Protein AF-A0A966YT47-F1 (afdb_monomer_lite)

Foldseek 3Di:
DDDLLRLLQVQCVVLVFHWDWDDWQAFQWKIKTKIATDPPDDPVSVVVCQCVSCVSSVAVDWDKAPPDPPDNIIIIIGTDPHHDDWDLVVLCPDPVVVPDPQLQWFWQTADSNRHTDIDRCVVVVDDDQDDDPPPCSVVRVVRSVVRNVVRDDCVRDDDDDDDD

pLDDT: mean 92.92, std 4.63, range [52.97, 97.31]

Secondary structure (DSSP, 8-state):
---HHHHHHHHHHHTT--EEE---EE-SSEEEEEEEEPTT--HHHHHHTHHHHHHHTT-S--EEE-SPTTSS-EEEEEE-SSPPP--HHHHHTSHHHHH--STTEEEEEE-TT--EEEEEGGGSSS------TTSSHHHHHHHHHHHHHTT--TTT--------

Structure (mmCIF, N/CA/C/O backbone):
data_AF-A0A966YT47-F1
#
_entry.id   AF-A0A966YT47-F1
#
loop_
_atom_site.group_PDB
_atom_site.id
_atom_site.type_symbol
_atom_site.label_atom_id
_atom_site.label_alt_id
_atom_site.label_comp_id
_atom_site.label_asym_id
_atom_site.label_entity_id
_atom_site.label_seq_id
_atom_site.pdbx_PDB_ins_code
_atom_site.Cartn_x
_atom_site.Cartn_y
_atom_site.Cartn_z
_atom_site.occupancy
_atom_site.B_iso_or_equiv
_atom_site.auth_seq_id
_atom_site.auth_comp_id
_atom_site.auth_asym_id
_atom_site.auth_atom_id
_atom_site.pdbx_PDB_model_num
ATOM 1 N N . MET A 1 1 ? -6.622 -15.555 23.966 1.00 52.97 1 MET A N 1
ATOM 2 C CA . MET A 1 1 ? -6.515 -14.080 23.966 1.00 52.97 1 MET A CA 1
ATOM 3 C C . MET A 1 1 ? -7.415 -13.563 22.860 1.00 52.97 1 MET A C 1
ATOM 5 O O . MET A 1 1 ? -7.482 -14.259 21.851 1.00 52.97 1 MET A O 1
ATOM 9 N N . PRO A 1 2 ? -8.121 -12.437 23.050 1.00 74.88 2 PRO A N 1
ATOM 10 C CA . PRO A 1 2 ? -8.951 -11.866 21.995 1.00 74.88 2 PRO A CA 1
ATOM 11 C C . PRO A 1 2 ? -8.095 -11.526 20.772 1.00 74.88 2 PRO A C 1
ATOM 13 O O . PRO A 1 2 ? -6.929 -11.142 20.905 1.00 74.88 2 PRO A O 1
ATOM 16 N N . THR A 1 3 ? -8.658 -11.697 19.582 1.00 89.62 3 THR A N 1
ATOM 17 C CA . THR A 1 3 ? -8.029 -11.245 18.340 1.00 89.62 3 THR A CA 1
ATOM 18 C C . THR A 1 3 ? -7.941 -9.717 18.324 1.00 89.62 3 THR A C 1
ATOM 20 O O . THR A 1 3 ? -8.686 -9.020 19.011 1.00 89.62 3 THR A O 1
ATOM 23 N N . ALA A 1 4 ? -7.047 -9.162 17.508 1.00 90.81 4 ALA A N 1
ATOM 24 C CA . ALA A 1 4 ? -6.923 -7.712 17.361 1.00 90.81 4 ALA A CA 1
ATOM 25 C C . ALA A 1 4 ? -8.231 -7.047 16.864 1.00 90.81 4 ALA A C 1
ATOM 27 O O . ALA A 1 4 ? -8.530 -5.919 17.248 1.00 90.81 4 ALA A O 1
ATOM 28 N N . GLY A 1 5 ? -9.049 -7.758 16.078 1.00 93.31 5 GLY A N 1
ATOM 29 C CA . GLY A 1 5 ? -10.375 -7.285 15.673 1.00 93.31 5 GLY A CA 1
ATOM 30 C C . GLY A 1 5 ? -11.378 -7.249 16.830 1.00 93.31 5 GLY A C 1
ATOM 31 O O . GLY A 1 5 ? -12.102 -6.268 16.977 1.00 93.31 5 GLY A O 1
ATOM 32 N N . GLU A 1 6 ? -11.390 -8.278 17.682 1.00 94.19 6 GLU A N 1
ATOM 33 C CA . GLU A 1 6 ? -12.229 -8.313 18.892 1.00 94.19 6 GLU A CA 1
ATOM 34 C C . GLU A 1 6 ? -11.811 -7.230 19.894 1.00 94.19 6 GLU A C 1
ATOM 36 O O . GLU A 1 6 ? -12.665 -6.572 20.482 1.00 94.19 6 GLU A O 1
ATOM 41 N N . LEU A 1 7 ? -10.503 -6.987 20.044 1.00 93.50 7 LEU A N 1
ATOM 42 C CA . LEU A 1 7 ? -9.980 -5.885 20.854 1.00 93.50 7 LEU A CA 1
ATOM 43 C C . LEU A 1 7 ? -10.466 -4.528 20.333 1.00 93.50 7 LEU A C 1
ATOM 45 O O . LEU A 1 7 ? -10.895 -3.685 21.123 1.00 93.50 7 LEU A O 1
ATOM 49 N N . LEU A 1 8 ? -10.421 -4.316 19.015 1.00 94.44 8 LEU A N 1
ATOM 50 C CA . LEU A 1 8 ? -10.910 -3.090 18.391 1.00 94.44 8 LEU A CA 1
ATOM 51 C C . LEU A 1 8 ? -12.412 -2.902 18.634 1.00 94.44 8 LEU A C 1
ATOM 53 O O . LEU A 1 8 ? -12.830 -1.824 19.051 1.00 94.44 8 LEU A O 1
ATOM 57 N N . GLN A 1 9 ? -13.213 -3.945 18.411 1.00 95.00 9 GLN A N 1
ATOM 58 C CA . GLN A 1 9 ? -14.657 -3.911 18.641 1.00 95.00 9 GLN A CA 1
ATOM 59 C C . GLN A 1 9 ? -14.981 -3.591 20.107 1.00 95.00 9 GLN A C 1
ATOM 61 O O . GLN A 1 9 ? -15.769 -2.687 20.376 1.00 95.00 9 GLN A O 1
ATOM 66 N N . TYR A 1 10 ? -14.323 -4.275 21.047 1.00 94.00 10 TYR A N 1
ATOM 67 C CA . TYR A 1 10 ? -14.461 -4.026 22.482 1.00 94.00 10 TYR A CA 1
ATOM 68 C C . TYR A 1 10 ? -14.082 -2.587 22.856 1.00 94.00 10 TYR A C 1
ATOM 70 O O . TYR A 1 10 ? -14.798 -1.916 23.593 1.00 94.00 10 TYR A O 1
ATOM 78 N N . THR A 1 11 ? -12.978 -2.080 22.308 1.00 93.19 11 THR A N 1
ATOM 79 C CA . THR A 1 11 ? -12.516 -0.707 22.545 1.00 93.19 11 THR A CA 1
ATOM 80 C C . THR A 1 11 ? -13.546 0.318 22.068 1.00 93.19 11 THR A C 1
ATOM 82 O O . THR A 1 11 ? -13.857 1.269 22.780 1.00 93.19 11 THR A O 1
ATOM 85 N N . LEU A 1 12 ? -14.100 0.128 20.870 1.00 94.00 12 LEU A N 1
ATOM 86 C CA . LEU A 1 12 ? -15.124 1.015 20.321 1.00 94.00 12 LEU A CA 1
ATOM 87 C C . LEU A 1 12 ? -16.405 0.999 21.160 1.00 94.00 12 LEU A C 1
ATOM 89 O O . LEU A 1 12 ? -16.989 2.059 21.397 1.00 94.00 12 LEU A O 1
ATOM 93 N N . ASP A 1 13 ? -16.794 -0.168 21.668 1.00 94.12 13 ASP A N 1
ATOM 94 C CA . ASP A 1 13 ? -17.935 -0.309 22.571 1.00 94.12 13 ASP A CA 1
ATOM 95 C C . ASP A 1 13 ? -17.742 0.491 23.873 1.00 94.12 13 ASP A C 1
ATOM 97 O O . ASP A 1 13 ? -18.621 1.264 24.256 1.00 94.12 13 ASP A O 1
ATOM 101 N N . GLN A 1 14 ? -16.546 0.445 24.477 1.00 92.69 14 GLN A N 1
ATOM 102 C CA . GLN A 1 14 ? -16.199 1.256 25.659 1.00 92.69 14 GLN A CA 1
ATOM 103 C C . GLN A 1 14 ? -16.302 2.773 25.409 1.00 92.69 14 GLN A C 1
ATOM 105 O O . GLN A 1 14 ? -16.604 3.537 26.325 1.00 92.69 14 GLN A O 1
ATOM 110 N N . PHE A 1 15 ? -16.112 3.225 24.167 1.00 91.56 15 PHE A N 1
ATOM 111 C CA . PHE A 1 15 ? -16.289 4.628 23.767 1.00 91.56 15 PHE A CA 1
ATOM 112 C C . PHE A 1 15 ? -17.724 4.963 23.304 1.00 91.56 15 PHE A C 1
ATOM 114 O O . PHE A 1 15 ? -18.006 6.053 22.778 1.00 91.56 15 PHE A O 1
ATOM 121 N N . GLY A 1 16 ? -18.668 4.038 23.499 1.00 91.12 16 GLY A N 1
ATOM 122 C CA . GLY A 1 16 ? -20.065 4.176 23.098 1.00 91.12 16 GLY A CA 1
ATOM 123 C C . GLY A 1 16 ? -20.235 4.229 21.580 1.00 91.12 16 GLY A C 1
ATOM 124 O O . GLY A 1 16 ? -21.052 5.005 21.073 1.00 91.12 16 GLY A O 1
ATOM 125 N N . VAL A 1 17 ? -19.404 3.489 20.849 1.00 93.56 17 VAL A N 1
ATOM 126 C CA . VAL A 1 17 ? -19.489 3.275 19.402 1.00 93.56 17 VAL A CA 1
ATOM 127 C C . VAL A 1 17 ? -19.737 1.779 19.191 1.00 93.56 17 VAL A C 1
ATOM 129 O O . VAL A 1 17 ? -18.804 1.043 18.870 1.00 93.56 17 VAL A O 1
ATOM 132 N N . PRO A 1 18 ? -20.976 1.298 19.403 1.00 93.00 18 PRO A N 1
ATOM 133 C CA . PRO A 1 18 ? -21.293 -0.104 19.182 1.00 93.00 18 PRO A CA 1
ATOM 134 C C . PRO A 1 18 ? -21.058 -0.446 17.711 1.00 93.00 18 PRO A C 1
ATOM 136 O O . PRO A 1 18 ? -21.504 0.270 16.807 1.00 93.00 18 PRO A O 1
ATOM 139 N N . THR A 1 19 ? -20.332 -1.533 17.475 1.00 94.62 19 THR A N 1
ATOM 140 C CA . THR A 1 19 ? -20.003 -2.015 16.132 1.00 94.62 19 THR A CA 1
ATOM 141 C C . THR A 1 19 ? -20.094 -3.529 16.061 1.00 94.62 19 THR A C 1
ATOM 143 O O . THR A 1 19 ? -19.921 -4.215 17.068 1.00 94.62 19 THR A O 1
ATOM 146 N N . THR A 1 20 ? -20.337 -4.054 14.863 1.00 95.19 20 THR A N 1
ATOM 147 C CA . THR A 1 20 ? -20.251 -5.489 14.574 1.00 95.19 20 THR A CA 1
ATOM 148 C C . THR A 1 20 ? -19.016 -5.752 13.727 1.00 95.19 20 THR A C 1
ATOM 150 O O . THR A 1 20 ? -18.893 -5.194 12.636 1.00 95.19 20 THR A O 1
ATOM 153 N N . LEU A 1 21 ? -18.099 -6.585 14.223 1.00 95.81 21 LEU A N 1
ATOM 154 C CA . LEU A 1 21 ? -16.941 -7.040 13.458 1.00 95.81 21 LEU A CA 1
ATOM 155 C C . LEU A 1 21 ? -17.379 -8.013 12.361 1.00 95.81 21 LEU A C 1
ATOM 157 O O . LEU A 1 21 ? -17.983 -9.048 12.634 1.00 95.81 21 LEU A O 1
ATOM 161 N N . LEU A 1 22 ? -17.058 -7.661 11.120 1.00 95.19 22 LEU A N 1
ATOM 162 C CA . LEU A 1 22 ? -17.186 -8.523 9.952 1.00 95.19 22 LEU A CA 1
ATOM 163 C C . LEU A 1 22 ? -15.830 -9.172 9.636 1.00 95.19 22 LEU A C 1
ATOM 165 O O . LEU A 1 22 ? -14.843 -8.980 10.347 1.00 95.19 22 LEU A O 1
ATOM 169 N N . GLU A 1 23 ? -15.768 -9.932 8.545 1.00 93.38 23 GLU A N 1
ATOM 170 C CA . GLU A 1 23 ? -14.531 -10.579 8.114 1.00 93.38 23 GLU A CA 1
ATOM 171 C C . GLU A 1 23 ? -13.427 -9.541 7.808 1.00 93.38 23 GLU A C 1
ATOM 173 O O . GLU A 1 23 ? -13.624 -8.651 6.967 1.00 93.38 23 GLU A O 1
ATOM 178 N N . PRO A 1 24 ? -12.268 -9.614 8.493 1.00 94.69 24 PRO A N 1
ATOM 179 C CA . PRO A 1 24 ? -11.153 -8.717 8.239 1.00 94.69 24 PRO A CA 1
ATOM 180 C C . PRO A 1 24 ? -10.426 -9.090 6.944 1.00 94.69 24 PRO A C 1
ATOM 182 O O . PRO A 1 24 ? -10.350 -10.252 6.556 1.00 94.69 24 PRO A O 1
ATOM 185 N N . ILE A 1 25 ? -9.814 -8.094 6.305 1.00 94.62 25 ILE A N 1
ATOM 186 C CA . ILE A 1 25 ? -8.951 -8.295 5.137 1.00 94.62 25 ILE A CA 1
ATOM 187 C C . ILE A 1 25 ? -7.503 -8.182 5.601 1.00 94.62 25 ILE A C 1
ATOM 189 O O . ILE A 1 25 ? -7.040 -7.092 5.943 1.00 94.62 25 ILE A O 1
ATOM 193 N N . VAL A 1 26 ? -6.791 -9.307 5.618 1.00 94.31 26 VAL A N 1
ATOM 194 C CA . VAL A 1 26 ? -5.371 -9.354 5.980 1.00 94.31 26 VAL A CA 1
ATOM 195 C C . VAL A 1 26 ? -4.535 -9.078 4.737 1.00 94.31 26 VAL A C 1
ATOM 197 O O . VAL A 1 26 ? -4.462 -9.907 3.831 1.00 94.31 26 VAL A O 1
ATOM 200 N N . GLY A 1 27 ? -3.912 -7.903 4.695 1.00 94.31 27 GLY A N 1
ATOM 201 C CA . GLY A 1 27 ? -2.988 -7.528 3.635 1.00 94.31 27 GLY A CA 1
ATOM 202 C C . GLY A 1 27 ? -1.525 -7.730 4.017 1.00 94.31 27 GLY A C 1
ATOM 203 O O . GLY A 1 27 ? -1.217 -8.092 5.153 1.00 94.31 27 GLY A O 1
ATOM 204 N N . PRO A 1 28 ? -0.591 -7.457 3.089 1.00 93.31 28 PRO A N 1
ATOM 205 C CA . PRO A 1 28 ? 0.837 -7.689 3.322 1.00 93.31 28 PRO A CA 1
ATOM 206 C C . PRO A 1 28 ? 1.449 -6.785 4.404 1.00 93.31 28 PRO A C 1
ATOM 208 O O . PRO A 1 28 ? 2.339 -7.202 5.145 1.00 93.31 28 PRO A O 1
ATOM 211 N N . THR A 1 29 ? 0.985 -5.535 4.500 1.00 93.00 29 THR A N 1
ATOM 212 C CA . THR A 1 29 ? 1.540 -4.515 5.410 1.00 93.00 29 THR A CA 1
ATOM 213 C C . THR A 1 29 ? 0.545 -4.020 6.456 1.00 93.00 29 THR A C 1
ATOM 215 O O . THR A 1 29 ? 0.956 -3.539 7.512 1.00 93.00 29 THR A O 1
ATOM 218 N N . VAL A 1 30 ? -0.753 -4.139 6.178 1.00 95.00 30 VAL A N 1
ATOM 219 C CA . VAL A 1 30 ? -1.850 -3.694 7.039 1.00 95.00 30 VAL A CA 1
ATOM 220 C C . VAL A 1 30 ? -2.965 -4.735 7.027 1.00 95.00 30 VAL A C 1
ATOM 222 O O . VAL A 1 30 ? -3.192 -5.396 6.014 1.00 95.00 30 VAL A O 1
ATOM 225 N N . THR A 1 31 ? -3.703 -4.825 8.126 1.00 95.12 31 THR A N 1
ATOM 226 C CA . THR A 1 31 ? -4.967 -5.558 8.217 1.00 95.12 31 THR A CA 1
ATOM 227 C C . THR A 1 31 ? -6.103 -4.549 8.297 1.00 95.12 31 THR A C 1
ATOM 229 O O . THR A 1 31 ? -6.067 -3.632 9.119 1.00 95.12 31 THR A O 1
ATOM 232 N N . ARG A 1 32 ? -7.117 -4.697 7.440 1.00 96.31 32 ARG A N 1
ATOM 233 C CA . ARG A 1 32 ? -8.333 -3.880 7.473 1.00 96.31 32 ARG A CA 1
ATOM 234 C C . ARG A 1 32 ? -9.424 -4.622 8.227 1.00 96.31 32 ARG A C 1
ATOM 236 O O . ARG A 1 32 ? -10.010 -5.567 7.702 1.00 96.31 32 ARG A O 1
ATOM 243 N N . TYR A 1 33 ? -9.735 -4.146 9.424 1.00 95.81 33 TYR A N 1
ATOM 244 C CA . TYR A 1 33 ? -10.903 -4.586 10.175 1.00 95.81 33 TYR A CA 1
ATOM 245 C C . TYR A 1 33 ? -12.142 -3.915 9.602 1.00 95.81 33 TYR A C 1
ATOM 247 O O . TYR A 1 33 ? -12.219 -2.686 9.532 1.00 95.81 33 TYR A O 1
ATOM 255 N N . VAL A 1 34 ? -13.090 -4.728 9.150 1.00 95.81 34 VAL A N 1
ATOM 256 C CA . VAL A 1 34 ? -14.349 -4.254 8.582 1.00 95.81 34 VAL A CA 1
ATOM 257 C C . VAL A 1 34 ? -15.390 -4.275 9.690 1.00 95.81 34 VAL A C 1
ATOM 259 O O . VAL A 1 34 ? -15.621 -5.315 10.298 1.00 95.81 34 VAL A O 1
ATOM 262 N N . LEU A 1 35 ? -16.002 -3.128 9.964 1.00 95.06 35 LEU A N 1
ATOM 263 C CA . LEU A 1 35 ? -16.978 -2.987 11.041 1.00 95.06 35 LEU A CA 1
ATOM 264 C C . LEU A 1 35 ? -18.269 -2.386 10.492 1.00 95.06 35 LEU A C 1
ATOM 266 O O . LEU A 1 35 ? -18.242 -1.430 9.716 1.00 95.06 35 LEU A O 1
ATOM 270 N N . GLU A 1 36 ? -19.405 -2.918 10.916 1.00 94.88 36 GLU A N 1
ATOM 271 C CA . GLU A 1 36 ? -20.707 -2.292 10.710 1.00 94.88 36 GLU A CA 1
ATOM 272 C C . GLU A 1 36 ? -21.046 -1.432 11.931 1.00 94.88 36 GLU A C 1
ATOM 274 O O . GLU A 1 36 ? -20.938 -1.889 13.070 1.00 94.88 36 GLU A O 1
ATOM 279 N N . LEU A 1 37 ? -21.397 -0.164 11.704 1.00 92.31 37 LEU A N 1
ATOM 280 C CA . LEU A 1 37 ? -21.769 0.755 12.780 1.00 92.31 37 LEU A CA 1
ATOM 281 C C . LEU A 1 37 ? -23.175 0.423 13.288 1.00 92.31 37 LEU A C 1
ATOM 283 O O . LEU A 1 37 ? -24.084 0.203 12.487 1.00 92.31 37 LEU A O 1
ATOM 287 N N . GLY A 1 38 ? -23.363 0.456 14.607 1.00 89.81 38 GLY A N 1
ATOM 288 C CA . GLY A 1 38 ? -24.688 0.368 15.213 1.00 89.81 38 GLY A CA 1
ATOM 289 C C . GLY A 1 38 ? -25.606 1.520 14.790 1.00 89.81 38 GLY A C 1
ATOM 290 O O . GLY A 1 38 ? -25.160 2.576 14.326 1.00 89.81 38 GLY A O 1
ATOM 291 N N . GLU A 1 39 ? -26.913 1.329 14.961 1.00 87.81 39 GLU A N 1
ATOM 292 C CA . GLU A 1 39 ? -27.903 2.340 14.588 1.00 87.81 39 GLU A CA 1
ATOM 293 C C . GLU A 1 39 ? -27.684 3.668 15.329 1.00 87.81 39 GLU A C 1
ATOM 295 O O . GLU A 1 39 ? -27.346 3.711 16.511 1.00 87.81 39 GLU A O 1
ATOM 300 N N . GLY A 1 40 ? -27.854 4.783 14.612 1.00 86.25 40 GLY A N 1
ATOM 301 C CA . GLY A 1 40 ? -27.696 6.132 15.168 1.00 86.25 40 GLY A CA 1
ATOM 302 C C . GLY A 1 40 ? -26.247 6.580 15.412 1.00 86.25 40 GLY A C 1
ATOM 303 O O . GLY A 1 40 ? -26.022 7.745 15.750 1.00 86.25 40 GLY A O 1
ATOM 304 N N . VAL A 1 41 ? -25.251 5.714 15.200 1.00 90.38 41 VAL A N 1
ATOM 305 C CA . VAL A 1 41 ? -23.834 6.065 15.350 1.00 90.38 41 VAL A CA 1
ATOM 306 C C . VAL A 1 41 ? -23.356 6.885 14.150 1.00 90.38 41 VAL A C 1
ATOM 308 O O . VAL A 1 41 ? -23.400 6.450 13.000 1.00 90.38 41 VAL A O 1
ATOM 311 N N . LYS A 1 42 ? -22.852 8.094 14.416 1.00 89.44 42 LYS A N 1
ATOM 312 C CA . LYS A 1 42 ? -22.276 8.968 13.386 1.00 89.44 42 LYS A CA 1
ATOM 313 C C . LYS A 1 42 ? -20.837 8.567 13.072 1.00 89.44 42 LYS A C 1
ATOM 315 O O . LYS A 1 42 ? -20.024 8.436 13.984 1.00 89.44 42 LYS A O 1
ATOM 320 N N . VAL A 1 43 ? -20.493 8.514 11.784 1.00 88.19 43 VAL A N 1
ATOM 321 C CA . VAL A 1 43 ? -19.116 8.284 11.301 1.00 88.19 43 VAL A CA 1
ATOM 322 C C . VAL A 1 43 ? -18.115 9.267 11.923 1.00 88.19 43 VAL A C 1
ATOM 324 O O . VAL A 1 43 ? -17.040 8.860 12.352 1.00 88.19 43 VAL A O 1
ATOM 327 N N . SER A 1 44 ? -18.494 10.538 12.077 1.00 90.25 44 SER A N 1
ATOM 328 C CA . SER A 1 44 ? -17.634 11.569 12.674 1.00 90.25 44 SER A CA 1
ATOM 329 C C . SER A 1 44 ? -17.207 11.258 14.115 1.00 90.25 44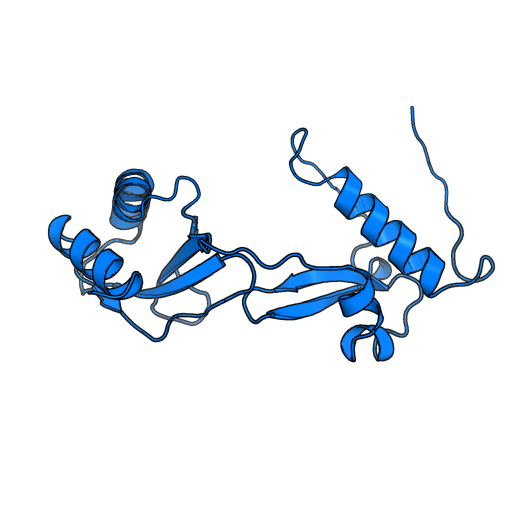 SER A C 1
ATOM 331 O O . SER A 1 44 ? -16.142 11.692 14.550 1.00 90.25 44 SER A O 1
ATOM 333 N N . LYS A 1 45 ? -18.015 10.495 14.872 1.00 90.06 45 LYS A N 1
ATOM 334 C CA . LYS A 1 45 ? -17.657 10.067 16.232 1.00 90.06 45 LYS A CA 1
ATOM 335 C C . LYS A 1 45 ? -16.463 9.114 16.194 1.00 90.06 45 LYS A C 1
ATOM 337 O O . LYS A 1 45 ? -15.541 9.262 16.986 1.00 90.06 45 LYS A O 1
ATOM 342 N N . LEU A 1 46 ? -16.430 8.196 15.235 1.00 88.56 46 LEU A N 1
ATOM 343 C CA . LEU A 1 46 ? -15.307 7.282 15.055 1.00 88.56 46 LEU A CA 1
ATOM 344 C C . LEU A 1 46 ? -14.030 8.024 14.638 1.00 88.56 46 LEU A C 1
ATOM 346 O O . LEU A 1 46 ? -12.967 7.782 15.201 1.00 88.56 46 LEU A O 1
ATOM 350 N N . GLU A 1 47 ? -14.133 8.956 13.687 1.00 88.44 47 GLU A N 1
ATOM 351 C CA . GLU A 1 47 ? -12.987 9.766 13.252 1.00 88.44 47 GLU A CA 1
ATOM 352 C C . GLU A 1 47 ? -12.376 10.561 14.413 1.00 88.44 47 GLU A C 1
ATOM 354 O O . GLU A 1 47 ? -11.151 10.671 14.510 1.00 88.44 47 GLU A O 1
ATOM 359 N N . SER A 1 48 ? -13.212 11.049 15.338 1.00 91.62 48 SER A N 1
ATOM 360 C CA . SER A 1 48 ? -12.742 11.746 16.540 1.00 91.62 48 SER A CA 1
ATOM 361 C C . SER A 1 48 ? -11.950 10.848 17.502 1.00 91.62 48 SER A C 1
ATOM 363 O O . SER A 1 48 ? -11.039 11.337 18.164 1.00 91.62 48 SER A O 1
ATOM 365 N N . LEU A 1 49 ? -12.220 9.537 17.508 1.00 91.75 49 LEU A N 1
ATOM 366 C CA . LEU A 1 49 ? -11.559 8.537 18.358 1.00 91.75 49 LEU A CA 1
ATOM 367 C C . LEU A 1 49 ? -10.284 7.955 17.732 1.00 91.75 49 LEU A C 1
ATOM 369 O O . LEU A 1 49 ? -9.695 7.028 18.282 1.00 91.75 49 LEU A O 1
ATOM 373 N N . ARG A 1 50 ? -9.819 8.466 16.581 1.00 91.94 50 ARG A N 1
ATOM 374 C CA . ARG A 1 50 ? -8.648 7.914 15.871 1.00 91.94 50 ARG A CA 1
ATOM 375 C C . ARG A 1 50 ? -7.420 7.750 16.774 1.00 91.94 50 ARG A C 1
ATOM 377 O O . ARG A 1 50 ? -6.700 6.766 16.643 1.00 91.94 50 ARG A O 1
ATOM 384 N N . LYS A 1 51 ? -7.169 8.712 17.670 1.00 91.50 51 LYS A N 1
ATOM 385 C CA . LYS A 1 51 ? -6.029 8.666 18.603 1.00 91.50 51 LYS A CA 1
ATOM 386 C C . LYS A 1 51 ? -6.201 7.586 19.670 1.00 91.50 51 LYS A C 1
ATOM 388 O O . LYS A 1 51 ? -5.241 6.884 19.967 1.00 91.50 51 LYS A O 1
ATOM 393 N N . ASP A 1 52 ? -7.408 7.432 20.198 1.00 92.25 52 ASP A N 1
ATOM 394 C CA . ASP A 1 52 ? -7.717 6.425 21.215 1.00 92.25 52 ASP A CA 1
ATOM 395 C C . ASP A 1 52 ? -7.668 5.012 20.626 1.00 92.25 52 ASP A C 1
ATOM 397 O O . ASP A 1 52 ? -7.109 4.102 21.232 1.00 92.25 52 ASP A O 1
ATOM 401 N N . ILE A 1 53 ? -8.155 4.847 19.392 1.00 92.50 53 ILE A N 1
ATOM 402 C CA . ILE A 1 53 ? -8.024 3.601 18.630 1.00 92.50 53 ILE A CA 1
ATOM 403 C C . ILE A 1 53 ? -6.543 3.282 18.393 1.00 92.50 53 ILE A C 1
ATOM 405 O O . ILE A 1 53 ? -6.115 2.159 18.639 1.00 92.50 53 ILE A O 1
ATOM 409 N N . ALA A 1 54 ? -5.745 4.259 17.951 1.00 93.12 54 ALA A N 1
ATOM 410 C CA . ALA A 1 54 ? -4.305 4.085 17.761 1.00 93.12 54 ALA A CA 1
ATOM 411 C C . ALA A 1 54 ? -3.597 3.650 19.056 1.00 93.12 54 ALA A C 1
ATOM 413 O O . ALA A 1 54 ? -2.758 2.749 19.033 1.00 93.12 54 ALA A O 1
ATOM 414 N N . TYR A 1 55 ? -3.975 4.240 20.193 1.00 92.44 55 TYR A N 1
ATOM 415 C CA . TYR A 1 55 ? -3.457 3.864 21.505 1.00 92.44 55 TYR A CA 1
ATOM 416 C C . TYR A 1 55 ? -3.841 2.429 21.891 1.00 92.44 55 TYR A C 1
ATOM 418 O O . TYR A 1 55 ? -2.964 1.629 22.213 1.00 92.44 55 TYR A O 1
ATOM 426 N N . ALA A 1 56 ? -5.125 2.075 21.801 1.00 91.56 56 ALA A N 1
ATOM 427 C CA . ALA A 1 56 ? -5.622 0.744 22.155 1.00 91.56 56 ALA A CA 1
ATOM 428 C C . ALA A 1 56 ? -5.047 -0.365 21.261 1.00 91.56 56 ALA A C 1
ATOM 430 O O . ALA A 1 56 ? -4.748 -1.458 21.734 1.00 91.56 56 ALA A O 1
ATOM 431 N N . MET A 1 57 ? -4.844 -0.066 19.977 1.00 91.19 57 MET A N 1
ATOM 432 C CA . MET A 1 57 ? -4.236 -0.981 19.009 1.00 91.19 57 MET A CA 1
ATOM 433 C C . MET A 1 57 ? -2.702 -0.991 19.065 1.00 91.19 57 MET A C 1
ATOM 435 O O . MET A 1 57 ? -2.080 -1.668 18.248 1.00 91.19 57 MET A O 1
ATOM 439 N N . ALA A 1 58 ? -2.089 -0.230 19.983 1.00 90.88 58 ALA A N 1
ATOM 440 C CA . ALA A 1 58 ? -0.642 -0.045 20.097 1.00 90.88 58 ALA A CA 1
ATOM 441 C C . ALA A 1 58 ? 0.028 0.297 18.749 1.00 90.88 58 ALA A C 1
ATOM 443 O O . ALA A 1 58 ? 1.124 -0.174 18.439 1.00 90.88 58 ALA A O 1
ATOM 444 N N . SER A 1 59 ? -0.650 1.102 17.927 1.00 89.62 59 SER A N 1
ATOM 445 C CA . SER A 1 59 ? -0.246 1.378 16.552 1.00 89.62 59 SER A CA 1
ATOM 446 C C . SER A 1 59 ? -0.463 2.851 16.205 1.00 89.62 59 SER A C 1
ATOM 448 O O . SER A 1 59 ? -1.608 3.293 16.129 1.00 89.62 59 SER A O 1
ATOM 450 N N . PRO A 1 60 ? 0.606 3.639 15.984 1.00 79.00 60 PRO A N 1
ATOM 451 C CA . PRO A 1 60 ? 0.482 5.080 15.757 1.00 79.00 60 PRO A CA 1
ATOM 452 C C . PRO A 1 60 ? -0.178 5.431 14.412 1.00 79.00 60 PRO A C 1
ATOM 454 O O . PRO A 1 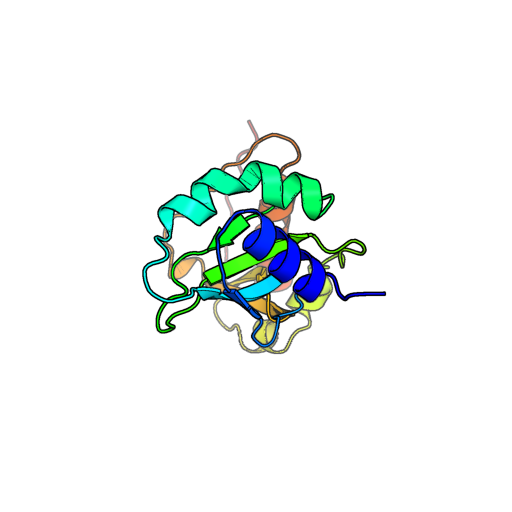60 ? -0.741 6.517 14.275 1.00 79.00 60 PRO A O 1
ATOM 457 N N . ASP A 1 61 ? -0.157 4.509 13.445 1.00 84.38 61 ASP A N 1
ATOM 458 C CA . ASP A 1 61 ? -0.564 4.741 12.054 1.00 84.38 61 ASP A CA 1
ATOM 459 C C . ASP A 1 61 ? -1.896 4.054 11.709 1.00 84.38 61 ASP A C 1
ATOM 461 O O . ASP A 1 61 ? -2.006 3.331 10.718 1.00 84.38 61 ASP A O 1
ATOM 465 N N . VAL A 1 62 ? -2.929 4.260 12.530 1.00 91.81 62 VAL A N 1
ATOM 466 C CA . VAL A 1 62 ? -4.278 3.766 12.212 1.00 91.81 62 VAL A CA 1
ATOM 467 C C . VAL A 1 62 ? -4.944 4.659 11.167 1.00 91.81 62 VAL A C 1
ATOM 469 O O . VAL A 1 62 ? -5.069 5.877 11.345 1.00 91.81 62 VAL A O 1
ATOM 472 N N . ARG A 1 63 ? -5.451 4.041 10.096 1.00 93.38 63 ARG A N 1
ATOM 473 C CA . ARG A 1 63 ? -6.233 4.721 9.059 1.00 93.38 63 ARG A CA 1
ATOM 474 C C . ARG A 1 63 ? -7.685 4.264 9.088 1.00 93.38 63 ARG A C 1
ATOM 476 O O . ARG A 1 63 ? -7.984 3.078 9.036 1.00 93.38 63 ARG A O 1
ATOM 483 N N . ILE A 1 64 ? -8.591 5.234 9.118 1.00 93.12 64 ILE A N 1
ATOM 484 C CA . ILE A 1 64 ? -10.034 5.004 9.064 1.00 93.12 64 ILE A CA 1
ATOM 485 C C . ILE A 1 64 ? -10.513 5.291 7.639 1.00 93.12 64 ILE A C 1
ATOM 487 O O . ILE A 1 64 ? -10.216 6.343 7.075 1.00 93.12 64 ILE A O 1
ATOM 491 N N . LEU A 1 65 ? -11.245 4.344 7.061 1.00 91.31 65 LEU A N 1
ATOM 492 C CA . LEU A 1 65 ? -11.927 4.443 5.778 1.00 91.31 65 LEU A CA 1
ATOM 493 C C . LEU A 1 65 ? -13.434 4.384 6.035 1.00 91.31 65 LEU A C 1
ATOM 495 O O . LEU A 1 65 ? -13.962 3.323 6.367 1.00 91.31 65 LEU A O 1
ATOM 499 N N . ALA A 1 66 ? -14.131 5.507 5.892 1.00 87.19 66 ALA A N 1
ATOM 500 C CA . ALA A 1 66 ? -15.557 5.573 6.176 1.00 87.19 66 ALA A CA 1
ATOM 501 C C . ALA A 1 66 ? -16.307 6.492 5.191 1.00 87.19 66 ALA A C 1
ATOM 503 O O . ALA A 1 66 ? -15.893 7.636 5.009 1.00 87.19 66 ALA A O 1
ATOM 504 N N . PRO A 1 67 ? -17.429 6.035 4.598 1.00 87.88 67 PRO A N 1
ATOM 505 C CA . PRO A 1 67 ? -17.851 4.634 4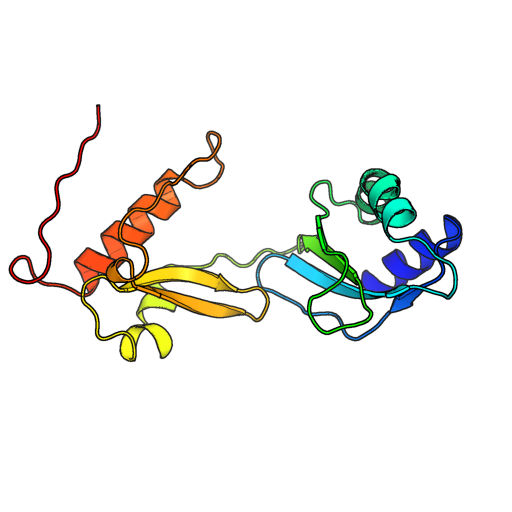.463 1.00 87.88 67 PRO A CA 1
ATOM 506 C C . PRO A 1 67 ? -16.978 3.866 3.449 1.00 87.88 67 PRO A C 1
ATOM 508 O O . PRO A 1 67 ? -16.339 4.462 2.582 1.00 87.88 67 PRO A O 1
ATOM 511 N N . ILE A 1 68 ? -16.978 2.531 3.513 1.00 90.00 68 ILE A N 1
ATOM 512 C CA . ILE A 1 68 ? -16.432 1.695 2.434 1.00 90.00 68 ILE A CA 1
ATOM 513 C C . ILE A 1 68 ? -17.354 1.837 1.207 1.00 90.00 68 ILE A C 1
ATOM 515 O O . ILE A 1 68 ? -18.552 1.568 1.324 1.00 90.00 68 ILE A O 1
ATOM 519 N N . PRO A 1 69 ? -16.840 2.217 0.020 1.00 86.12 69 PRO A N 1
ATOM 520 C CA . PRO A 1 69 ? -17.660 2.357 -1.181 1.00 86.12 69 PRO A CA 1
ATOM 521 C C . PRO A 1 69 ? -18.494 1.103 -1.472 1.00 86.12 69 PRO A C 1
ATOM 523 O O . PRO A 1 69 ? -17.971 -0.011 -1.513 1.00 86.12 69 PRO A O 1
ATOM 526 N N . GLY A 1 70 ? -19.803 1.287 -1.661 1.00 85.31 70 GLY A N 1
ATOM 527 C CA . GLY A 1 70 ? -20.738 0.198 -1.955 1.00 85.31 70 GLY A CA 1
ATOM 528 C C . GLY A 1 70 ? -21.085 -0.716 -0.771 1.00 85.31 70 GLY A C 1
ATOM 529 O O . GLY A 1 70 ? -21.742 -1.731 -0.985 1.00 85.31 70 GLY A O 1
ATOM 530 N N . ARG A 1 71 ? -20.673 -0.394 0.467 1.00 86.31 71 ARG A N 1
ATOM 531 C CA . ARG A 1 71 ? -21.005 -1.172 1.676 1.00 86.31 71 ARG A CA 1
ATOM 532 C C . ARG A 1 71 ? -21.447 -0.267 2.828 1.00 86.31 71 ARG A C 1
ATOM 534 O O . ARG A 1 71 ? -20.934 0.833 3.003 1.00 86.31 71 ARG A O 1
ATOM 541 N N . ARG A 1 72 ? -22.357 -0.758 3.677 1.00 87.44 72 ARG A N 1
ATOM 542 C CA . ARG A 1 72 ? -22.731 -0.114 4.953 1.00 87.44 72 ARG A CA 1
ATOM 543 C C . ARG A 1 72 ? -21.727 -0.462 6.060 1.00 87.44 72 ARG A C 1
ATOM 545 O O . ARG A 1 72 ? -22.096 -0.956 7.112 1.00 87.44 72 ARG A O 1
ATOM 552 N N . ALA A 1 73 ? -20.445 -0.239 5.795 1.00 92.06 73 ALA A N 1
ATOM 553 C CA . ALA A 1 73 ? -19.368 -0.600 6.708 1.00 92.06 73 ALA A CA 1
ATOM 554 C C . ALA A 1 73 ? -18.264 0.458 6.707 1.00 92.06 73 ALA A C 1
ATOM 556 O O . ALA A 1 73 ? -18.113 1.227 5.756 1.00 92.06 73 ALA A O 1
ATOM 557 N N . ILE A 1 74 ? -17.477 0.463 7.772 1.00 94.19 74 ILE A N 1
ATOM 558 C CA . ILE A 1 74 ? -16.230 1.209 7.906 1.00 94.19 74 ILE A CA 1
ATOM 559 C C . ILE A 1 74 ? -15.051 0.233 7.833 1.00 94.19 74 ILE A C 1
ATOM 561 O O . ILE A 1 74 ? -15.182 -0.950 8.153 1.00 94.19 74 ILE A O 1
ATOM 565 N N . GLY A 1 75 ? -13.894 0.727 7.414 1.00 94.75 75 GLY A N 1
ATOM 566 C CA . GLY A 1 75 ? -12.631 0.006 7.480 1.00 94.75 75 GLY A CA 1
ATOM 567 C C . GLY A 1 75 ? -11.683 0.696 8.449 1.00 94.75 75 GLY A C 1
ATOM 568 O O . GLY A 1 75 ? -11.459 1.897 8.329 1.00 94.75 75 GLY A O 1
ATOM 569 N N . VAL A 1 76 ? -11.098 -0.052 9.376 1.00 95.12 76 VAL A N 1
ATOM 570 C CA . VAL A 1 76 ? -9.987 0.417 10.209 1.00 95.12 76 VAL A CA 1
ATOM 571 C C . VAL A 1 76 ? -8.749 -0.370 9.802 1.00 95.12 76 VAL A C 1
ATOM 573 O O . VAL A 1 76 ? -8.656 -1.571 10.044 1.00 95.12 76 VAL A O 1
ATOM 576 N N . GLU A 1 77 ? -7.822 0.295 9.124 1.00 95.81 77 GLU A N 1
ATOM 577 C CA . GLU A 1 77 ? -6.531 -0.262 8.733 1.00 95.81 77 GLU A CA 1
ATOM 578 C C . GLU A 1 77 ? -5.537 -0.083 9.872 1.00 95.81 77 GLU A C 1
ATOM 580 O O . GLU A 1 77 ? -5.231 1.041 10.279 1.00 95.81 77 GLU A O 1
ATOM 585 N N . VAL A 1 78 ? -5.030 -1.209 10.364 1.00 95.00 78 VAL A N 1
ATOM 586 C CA . VAL A 1 78 ? -3.985 -1.263 11.380 1.00 95.00 78 VAL A CA 1
ATOM 587 C C . VAL A 1 78 ? -2.760 -1.934 10.762 1.00 95.00 78 VAL A C 1
ATOM 589 O O . VAL A 1 78 ? -2.891 -3.013 10.176 1.00 95.00 78 VAL A O 1
ATOM 592 N N . PRO A 1 79 ? -1.569 -1.326 10.864 1.00 93.81 79 PRO A N 1
ATOM 593 C CA . PRO A 1 79 ? -0.323 -1.965 10.474 1.00 93.81 79 PRO A CA 1
ATOM 594 C C . PRO A 1 79 ? -0.138 -3.347 11.095 1.00 93.81 79 PRO A C 1
ATOM 596 O O . PRO A 1 79 ? -0.365 -3.533 12.290 1.00 93.81 79 PRO A O 1
ATOM 599 N N . ASN A 1 80 ? 0.330 -4.295 10.288 1.00 92.38 80 ASN A N 1
ATOM 600 C CA . ASN A 1 80 ? 0.715 -5.608 10.787 1.00 92.38 80 ASN A CA 1
ATOM 601 C C . ASN A 1 80 ? 1.973 -5.485 11.658 1.00 92.38 80 ASN A C 1
ATOM 603 O O . ASN A 1 80 ? 2.850 -4.659 11.378 1.00 92.38 80 ASN A O 1
ATOM 607 N N . SER A 1 81 ? 2.075 -6.336 12.681 1.00 88.50 81 SER A N 1
ATOM 608 C CA . SER A 1 81 ? 3.285 -6.469 13.502 1.00 88.50 81 SER A CA 1
ATOM 609 C C . SER A 1 81 ? 4.462 -7.019 12.694 1.00 88.50 81 SER A C 1
ATOM 611 O O . SER A 1 81 ? 5.590 -6.574 12.878 1.00 88.50 81 SER A O 1
ATOM 613 N N . ASP A 1 82 ? 4.181 -7.943 11.773 1.00 89.31 82 ASP A N 1
ATOM 614 C CA . ASP A 1 82 ? 5.129 -8.451 10.786 1.00 89.31 82 ASP A CA 1
ATOM 615 C C . ASP A 1 82 ? 4.710 -7.964 9.393 1.00 89.31 82 ASP A C 1
ATOM 617 O O . ASP A 1 82 ? 3.681 -8.376 8.848 1.00 89.31 82 ASP A O 1
ATOM 621 N N . ARG A 1 83 ? 5.457 -6.997 8.851 1.00 90.38 83 ARG A N 1
ATOM 622 C CA . ARG A 1 83 ? 5.166 -6.392 7.546 1.00 90.38 83 ARG A CA 1
ATOM 623 C C . ARG A 1 83 ? 5.969 -7.115 6.480 1.00 90.38 83 ARG A C 1
ATOM 625 O O . ARG A 1 83 ? 7.197 -7.116 6.514 1.00 90.38 83 ARG A O 1
ATOM 632 N N . GLN A 1 84 ? 5.276 -7.642 5.478 1.00 91.75 84 GLN A N 1
ATOM 633 C CA . GLN A 1 84 ? 5.941 -8.292 4.358 1.00 91.75 84 GLN A CA 1
ATOM 634 C C . GLN A 1 84 ? 6.667 -7.264 3.488 1.00 91.75 84 GLN A C 1
ATOM 636 O O . GLN A 1 84 ? 6.084 -6.263 3.059 1.00 91.75 84 GLN A O 1
ATOM 641 N N . ILE A 1 85 ? 7.936 -7.540 3.187 1.00 91.75 85 ILE A N 1
ATOM 642 C CA . ILE A 1 85 ? 8.687 -6.790 2.181 1.00 91.75 85 ILE A CA 1
ATOM 643 C C . ILE A 1 85 ? 8.129 -7.148 0.804 1.00 91.75 85 ILE A C 1
ATOM 645 O O . ILE A 1 85 ? 8.066 -8.317 0.428 1.00 91.75 85 ILE A O 1
ATOM 649 N N . ILE A 1 86 ? 7.743 -6.130 0.037 1.00 94.31 86 ILE A N 1
ATOM 650 C CA . ILE A 1 86 ? 7.246 -6.303 -1.327 1.00 94.31 86 ILE A CA 1
ATOM 651 C C . ILE A 1 86 ? 8.404 -6.094 -2.294 1.00 94.31 86 ILE A C 1
ATOM 653 O O . ILE A 1 86 ? 8.796 -4.961 -2.575 1.00 94.31 86 ILE A O 1
ATOM 657 N N . ALA A 1 87 ? 8.967 -7.193 -2.790 1.00 94.81 87 ALA A N 1
ATOM 658 C CA . ALA A 1 87 ? 10.050 -7.138 -3.756 1.00 94.81 87 ALA A CA 1
ATOM 659 C C . ALA A 1 87 ? 9.517 -6.822 -5.160 1.00 94.81 87 ALA A C 1
ATOM 661 O O . ALA A 1 87 ? 8.579 -7.453 -5.651 1.00 94.81 87 ALA A O 1
ATOM 662 N N . LEU A 1 88 ? 10.169 -5.879 -5.846 1.00 96.50 88 LEU A N 1
ATOM 663 C CA . LEU A 1 88 ? 9.846 -5.537 -7.232 1.00 96.50 88 LEU A CA 1
ATOM 664 C C . LEU A 1 88 ? 9.950 -6.756 -8.163 1.00 96.50 88 LEU A C 1
ATOM 666 O O . LEU A 1 88 ? 9.099 -6.944 -9.029 1.00 96.50 88 LEU A O 1
ATOM 670 N N . GLY A 1 89 ? 10.964 -7.603 -7.957 1.00 95.88 89 GLY A N 1
ATOM 671 C CA . GLY A 1 89 ? 11.179 -8.818 -8.748 1.00 95.88 89 GLY A CA 1
ATOM 672 C C . GLY A 1 89 ? 9.994 -9.786 -8.706 1.00 95.88 89 GLY A C 1
ATOM 673 O O . GLY A 1 89 ? 9.641 -10.357 -9.739 1.00 95.88 89 GLY A O 1
ATOM 674 N N . ASP A 1 90 ? 9.317 -9.905 -7.560 1.00 95.31 90 ASP A N 1
ATOM 675 C CA . ASP A 1 90 ? 8.121 -10.745 -7.431 1.00 95.31 90 ASP A CA 1
ATOM 676 C C . ASP A 1 90 ? 6.977 -10.219 -8.300 1.00 95.31 90 ASP A C 1
ATOM 678 O O . ASP A 1 90 ? 6.261 -10.990 -8.941 1.00 95.31 90 ASP A O 1
ATOM 682 N N . ILE A 1 91 ? 6.806 -8.894 -8.333 1.00 96.94 91 ILE A N 1
ATOM 683 C CA . ILE A 1 91 ? 5.763 -8.246 -9.130 1.00 96.94 91 ILE A CA 1
ATOM 684 C C . ILE A 1 91 ? 6.085 -8.403 -10.613 1.00 96.94 91 ILE A C 1
ATOM 686 O O . ILE A 1 91 ? 5.218 -8.801 -11.383 1.00 96.94 91 ILE A O 1
ATOM 690 N N . LEU A 1 92 ? 7.330 -8.158 -11.024 1.00 96.50 92 LEU A N 1
ATOM 691 C CA . LEU A 1 92 ? 7.741 -8.293 -12.425 1.00 96.50 92 LEU A CA 1
ATOM 692 C C . LEU A 1 92 ? 7.689 -9.748 -12.926 1.00 96.50 92 LEU A C 1
ATOM 694 O O . LEU A 1 92 ? 7.518 -9.976 -14.120 1.00 96.50 92 LEU A O 1
ATOM 698 N N . SER A 1 93 ? 7.760 -10.729 -12.023 1.00 95.56 93 SER A N 1
ATOM 699 C CA . SER A 1 93 ? 7.622 -12.158 -12.346 1.00 95.56 93 SER A CA 1
ATOM 700 C C . SER A 1 93 ? 6.167 -12.655 -12.362 1.00 95.56 93 SER A C 1
ATOM 702 O O . SER A 1 93 ? 5.908 -13.805 -12.742 1.00 95.56 93 SER A O 1
ATOM 704 N N . SER A 1 94 ? 5.218 -11.806 -11.953 1.00 96.38 94 SER A N 1
ATOM 705 C CA . SER A 1 94 ? 3.805 -12.146 -11.766 1.00 96.38 94 SER A CA 1
ATOM 706 C C . SER A 1 94 ? 3.025 -12.341 -13.069 1.00 96.38 94 SER A C 1
ATOM 708 O O . SER A 1 94 ? 3.463 -11.974 -14.162 1.00 96.38 94 SER A O 1
ATOM 710 N N . ARG A 1 95 ? 1.810 -12.896 -12.953 1.00 96.06 95 ARG A N 1
ATOM 711 C CA . ARG A 1 95 ? 0.875 -13.001 -14.081 1.00 96.06 95 ARG A CA 1
ATOM 712 C C . ARG A 1 95 ? 0.476 -11.618 -14.592 1.00 96.06 95 ARG A C 1
ATOM 714 O O . ARG A 1 95 ? 0.403 -11.437 -15.802 1.00 96.06 95 ARG A O 1
ATOM 721 N N . GLU A 1 96 ? 0.249 -10.663 -13.696 1.00 96.06 96 GLU A N 1
ATOM 722 C CA . GLU A 1 96 ? -0.110 -9.287 -14.032 1.00 96.06 96 GLU A CA 1
ATOM 723 C C . GLU A 1 96 ? 0.973 -8.624 -14.889 1.00 96.06 96 GLU A C 1
ATOM 725 O O . GLU A 1 96 ? 0.659 -8.015 -15.908 1.00 96.06 96 GLU A O 1
ATOM 730 N N . ALA A 1 97 ? 2.251 -8.813 -14.547 1.00 95.50 97 ALA A N 1
ATOM 731 C CA . ALA A 1 97 ? 3.362 -8.285 -15.338 1.00 95.50 97 ALA A CA 1
ATOM 732 C C . ALA A 1 97 ? 3.521 -8.971 -16.705 1.00 95.50 97 ALA A C 1
ATOM 734 O O . ALA A 1 97 ? 3.901 -8.315 -17.673 1.00 95.50 97 ALA A O 1
ATOM 735 N N . ARG A 1 98 ? 3.197 -10.268 -16.816 1.00 94.06 98 ARG A N 1
ATOM 736 C CA . ARG A 1 98 ? 3.171 -10.982 -18.110 1.00 94.06 98 ARG A CA 1
ATOM 737 C C . ARG A 1 98 ? 2.007 -10.549 -19.001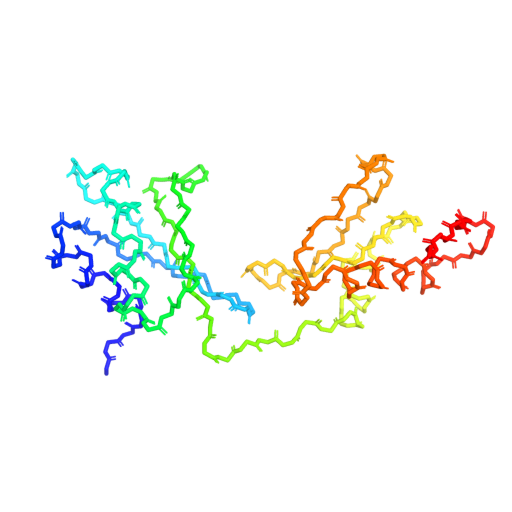 1.00 94.06 98 ARG A C 1
ATOM 739 O O . ARG A 1 98 ? 2.120 -10.619 -20.218 1.00 94.06 98 ARG A O 1
ATOM 746 N N . GLN A 1 99 ? 0.882 -10.168 -18.399 1.00 95.31 99 GLN A N 1
ATOM 747 C CA . GLN A 1 99 ? -0.303 -9.674 -19.107 1.00 95.31 99 GLN A CA 1
ATOM 748 C C . GLN A 1 99 ? -0.187 -8.200 -19.489 1.00 95.31 99 GLN A C 1
ATOM 750 O O . GLN A 1 99 ? -0.873 -7.762 -20.408 1.00 95.31 99 GLN A O 1
ATOM 755 N N . ALA A 1 100 ? 0.675 -7.455 -18.804 1.00 94.38 100 ALA A N 1
ATOM 756 C CA . ALA A 1 100 ? 1.026 -6.103 -19.175 1.00 94.38 100 ALA A CA 1
ATOM 757 C C . ALA A 1 100 ? 1.769 -6.128 -20.525 1.00 94.38 100 ALA A C 1
ATOM 759 O O . ALA A 1 100 ? 2.870 -6.672 -20.635 1.00 94.38 100 ALA A O 1
ATOM 760 N N . THR A 1 101 ? 1.167 -5.563 -21.569 1.00 91.69 101 THR A N 1
ATOM 761 C CA . THR A 1 101 ? 1.739 -5.513 -22.925 1.00 91.69 101 THR A CA 1
ATOM 762 C C . THR A 1 101 ? 2.215 -4.120 -23.313 1.00 91.69 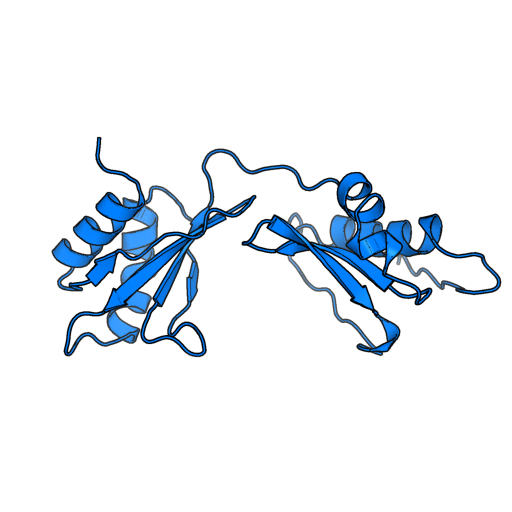101 THR A C 1
ATOM 764 O O . THR A 1 101 ? 2.960 -3.979 -24.280 1.00 91.69 101 THR A O 1
ATOM 767 N N . HIS A 1 102 ? 1.786 -3.075 -22.602 1.00 96.12 102 HIS A N 1
ATOM 768 C CA . HIS A 1 102 ? 2.164 -1.711 -22.943 1.00 96.12 102 HIS A CA 1
ATOM 769 C C . HIS A 1 102 ? 3.581 -1.400 -22.416 1.00 96.12 102 HIS A C 1
ATOM 771 O O . HIS A 1 102 ? 3.869 -1.697 -21.251 1.00 96.12 102 HIS A O 1
ATOM 777 N N . PRO A 1 103 ? 4.469 -0.759 -23.209 1.00 95.44 103 PRO A N 1
ATOM 778 C CA . PRO A 1 103 ? 5.841 -0.453 -22.780 1.00 95.44 103 PRO A CA 1
ATOM 779 C C . PRO A 1 103 ? 5.920 0.409 -21.511 1.00 95.44 103 PRO A C 1
ATOM 781 O O . PRO A 1 103 ? 6.835 0.274 -20.710 1.00 95.44 103 PRO A O 1
ATOM 784 N N . LEU A 1 104 ? 4.927 1.279 -21.306 1.00 96.25 104 LEU A N 1
ATOM 785 C CA . LEU A 1 104 ? 4.827 2.145 -20.126 1.00 96.25 104 LEU A CA 1
ATOM 786 C C . LEU A 1 104 ? 3.999 1.548 -18.977 1.00 96.25 104 LEU A C 1
ATOM 788 O O . LEU A 1 104 ? 3.579 2.280 -18.082 1.00 96.25 104 LEU A O 1
ATOM 792 N N . GLU A 1 105 ? 3.730 0.240 -18.988 1.00 96.12 105 GLU A N 1
ATOM 793 C CA . GLU A 1 105 ? 3.233 -0.430 -17.787 1.00 96.12 105 GLU A CA 1
ATOM 794 C C . GLU A 1 105 ? 4.361 -0.650 -16.784 1.00 96.12 105 GLU A C 1
ATOM 796 O O . GLU A 1 105 ? 5.430 -1.156 -17.114 1.00 96.12 105 GLU A O 1
ATOM 801 N N . VAL A 1 106 ? 4.125 -0.275 -15.536 1.00 96.88 106 VAL A N 1
ATOM 802 C CA . VAL A 1 106 ? 5.134 -0.305 -14.480 1.00 96.88 106 VAL A CA 1
ATOM 803 C C . VAL A 1 106 ? 4.558 -0.904 -13.210 1.00 96.88 106 VAL A C 1
ATOM 805 O O . VAL A 1 106 ? 3.370 -0.751 -12.920 1.00 96.88 106 VAL A O 1
ATOM 808 N N . ALA A 1 107 ? 5.400 -1.604 -12.458 1.00 96.94 107 ALA A N 1
ATOM 809 C CA . ALA A 1 107 ? 5.022 -2.156 -11.170 1.00 96.94 107 ALA A CA 1
ATOM 810 C C . ALA A 1 107 ? 4.992 -1.046 -10.113 1.00 96.94 107 ALA A C 1
ATOM 812 O O . ALA A 1 107 ? 5.945 -0.277 -9.988 1.00 96.94 107 ALA A O 1
ATOM 813 N N . ILE A 1 108 ? 3.906 -0.989 -9.339 1.00 94.12 108 ILE A N 1
ATOM 814 C CA . ILE A 1 108 ? 3.732 -0.006 -8.255 1.00 94.12 108 ILE A CA 1
ATOM 815 C C . ILE A 1 108 ? 3.819 -0.664 -6.874 1.00 94.12 108 ILE A C 1
ATOM 817 O O . ILE A 1 108 ? 4.283 -0.042 -5.921 1.00 94.12 108 ILE A O 1
ATOM 821 N N . GLY A 1 109 ? 3.370 -1.914 -6.739 1.00 95.06 109 GLY A N 1
ATOM 822 C CA . GLY A 1 109 ? 3.346 -2.603 -5.450 1.00 95.06 109 GLY A CA 1
ATOM 823 C C . GLY A 1 109 ? 2.341 -3.749 -5.402 1.00 95.06 109 GLY A C 1
ATOM 824 O O . GLY A 1 109 ? 1.976 -4.318 -6.432 1.00 95.06 109 GLY A O 1
ATOM 825 N N . ARG A 1 110 ? 1.875 -4.063 -4.191 1.00 95.25 110 ARG A N 1
ATOM 826 C CA . ARG A 1 110 ? 0.729 -4.947 -3.946 1.00 95.25 110 ARG A CA 1
ATOM 827 C C . ARG A 1 110 ? -0.388 -4.177 -3.259 1.00 95.25 110 ARG A C 1
ATOM 829 O O . ARG A 1 110 ? -0.119 -3.292 -2.447 1.00 95.25 110 ARG A O 1
ATOM 836 N N . ASP A 1 111 ? -1.628 -4.506 -3.592 1.00 92.88 111 ASP A N 1
ATOM 837 C CA . ASP A 1 111 ? -2.787 -3.966 -2.890 1.00 92.88 111 ASP A CA 1
ATOM 838 C C . ASP A 1 111 ? -3.000 -4.665 -1.533 1.00 92.88 111 ASP A C 1
ATOM 840 O O . ASP A 1 111 ? -2.283 -5.595 -1.152 1.00 92.88 111 ASP A O 1
ATOM 844 N N . ILE A 1 112 ? -4.012 -4.218 -0.788 1.00 90.75 112 ILE A N 1
ATOM 845 C CA . ILE A 1 112 ? -4.359 -4.808 0.511 1.00 90.75 112 ILE A CA 1
ATOM 846 C C . ILE A 1 112 ? -4.869 -6.252 0.410 1.00 90.75 112 ILE A C 1
ATOM 848 O O . ILE A 1 112 ? -4.828 -6.975 1.392 1.00 90.75 112 ILE A O 1
ATOM 852 N N . ASN A 1 113 ? -5.321 -6.695 -0.762 1.00 91.06 113 ASN A N 1
ATOM 853 C CA . ASN A 1 113 ? -5.715 -8.084 -0.985 1.00 91.06 113 ASN A CA 1
ATOM 854 C C . ASN A 1 113 ? -4.508 -8.956 -1.380 1.00 91.06 113 ASN A C 1
ATOM 856 O O . ASN A 1 113 ? -4.675 -10.124 -1.718 1.00 91.06 113 ASN A O 1
ATOM 860 N N . GLY A 1 114 ? -3.295 -8.388 -1.390 1.00 91.06 114 GLY A N 1
ATOM 861 C CA . GLY A 1 114 ? -2.072 -9.063 -1.811 1.00 91.06 114 GLY A CA 1
ATOM 862 C C . GLY A 1 114 ? -1.920 -9.189 -3.327 1.00 91.06 114 GLY A C 1
ATOM 863 O O . GLY A 1 114 ? -0.987 -9.844 -3.789 1.00 91.06 114 GLY A O 1
ATOM 864 N N . LYS A 1 115 ? -2.794 -8.561 -4.119 1.00 94.19 115 LYS A N 1
ATOM 865 C CA . LYS A 1 115 ? -2.718 -8.608 -5.577 1.00 94.19 115 LYS A CA 1
ATOM 866 C C . LYS A 1 115 ? -1.593 -7.707 -6.072 1.00 94.19 115 LYS A C 1
ATOM 868 O O . LYS A 1 115 ? -1.475 -6.559 -5.649 1.00 94.19 115 LYS A O 1
ATOM 873 N N . ASN A 1 116 ? -0.791 -8.215 -7.004 1.00 96.56 116 ASN A N 1
ATOM 874 C CA . ASN A 1 116 ? 0.237 -7.430 -7.680 1.00 96.56 116 ASN A CA 1
ATOM 875 C C . ASN A 1 116 ? -0.399 -6.327 -8.533 1.00 96.56 116 ASN A C 1
ATOM 877 O O . ASN A 1 116 ? -1.375 -6.560 -9.249 1.00 96.56 116 ASN A O 1
ATOM 881 N N . VAL A 1 117 ? 0.166 -5.124 -8.466 1.00 95.75 117 VAL A N 1
ATOM 882 C CA . VAL A 1 117 ? -0.366 -3.944 -9.147 1.00 95.75 117 VAL A CA 1
ATOM 883 C C . VAL A 1 117 ? 0.629 -3.452 -10.189 1.00 95.75 117 VAL A C 1
ATOM 885 O O . VAL A 1 117 ? 1.711 -2.956 -9.863 1.00 95.75 117 VAL A O 1
ATOM 888 N N . MET A 1 118 ? 0.204 -3.561 -11.446 1.00 96.25 118 MET A N 1
ATOM 889 C CA . MET A 1 118 ? 0.802 -2.901 -12.602 1.00 96.25 118 MET A CA 1
ATOM 890 C C . MET A 1 118 ? -0.076 -1.710 -12.994 1.00 96.25 118 MET A C 1
ATOM 892 O O . MET A 1 118 ? -1.303 -1.797 -12.921 1.00 96.25 118 MET A O 1
ATOM 896 N N . VAL A 1 119 ? 0.534 -0.606 -13.418 1.00 95.56 119 VAL A N 1
ATOM 897 C CA . VAL A 1 119 ? -0.176 0.591 -13.895 1.00 95.56 119 VAL A CA 1
ATOM 898 C C . VAL A 1 119 ? 0.405 1.029 -15.227 1.00 95.56 119 VAL A C 1
ATOM 900 O O . VAL A 1 119 ? 1.621 1.091 -15.373 1.00 95.56 119 VAL A O 1
ATOM 903 N N . ASN A 1 120 ? -0.456 1.376 -16.185 1.00 95.75 120 ASN A N 1
ATOM 904 C CA . ASN A 1 120 ? -0.036 1.954 -17.456 1.00 95.75 120 ASN A CA 1
ATOM 905 C C . ASN A 1 120 ? 0.113 3.477 -17.343 1.00 95.75 120 ASN A C 1
ATOM 907 O O . ASN A 1 120 ? -0.890 4.197 -17.331 1.00 95.75 120 ASN A O 1
ATOM 911 N N . LEU A 1 121 ? 1.353 3.976 -17.338 1.00 94.81 121 LEU A N 1
ATOM 912 C CA . LEU A 1 121 ? 1.628 5.415 -17.266 1.00 94.81 121 LEU A CA 1
ATOM 913 C C . LEU A 1 121 ? 1.060 6.186 -18.467 1.00 94.81 121 LEU A C 1
ATOM 915 O O . LEU A 1 121 ? 0.733 7.354 -18.328 1.00 94.81 121 LEU A O 1
ATOM 919 N N . ALA A 1 122 ? 0.848 5.557 -19.628 1.00 95.06 122 ALA A N 1
ATOM 920 C CA . ALA A 1 122 ? 0.240 6.240 -20.775 1.00 95.06 122 ALA A CA 1
ATOM 921 C C . ALA A 1 122 ? -1.232 6.628 -20.544 1.00 95.06 122 ALA A C 1
ATOM 923 O O . ALA A 1 122 ? -1.729 7.560 -21.169 1.00 95.06 122 ALA A O 1
ATOM 924 N N . THR A 1 123 ? -1.928 5.940 -19.632 1.00 95.06 123 THR A N 1
ATOM 925 C CA . THR A 1 123 ? -3.302 6.303 -19.228 1.00 95.06 123 THR A CA 1
ATOM 926 C C . THR A 1 123 ? -3.335 7.444 -18.207 1.00 95.06 123 THR A C 1
ATOM 928 O O . THR A 1 123 ? -4.389 8.023 -17.956 1.00 95.06 123 THR A O 1
ATOM 931 N N . MET A 1 124 ? -2.174 7.787 -17.643 1.00 93.38 124 MET A N 1
ATOM 932 C CA . MET A 1 124 ? -1.951 8.873 -16.692 1.00 93.38 124 MET A CA 1
ATOM 933 C C . MET A 1 124 ? -0.857 9.781 -17.265 1.00 93.38 124 MET A C 1
ATOM 935 O O . MET A 1 124 ? 0.283 9.724 -16.804 1.00 93.38 124 MET A O 1
ATOM 939 N N . PRO A 1 125 ? -1.166 10.592 -18.295 1.00 84.25 125 PRO A N 1
ATOM 940 C CA . PRO A 1 125 ? -0.153 11.202 -19.161 1.00 84.25 125 PRO A CA 1
ATOM 941 C C . PRO A 1 125 ? 0.890 12.038 -18.404 1.00 84.25 125 PRO A C 1
ATOM 943 O O . PRO A 1 125 ? 2.011 12.195 -18.883 1.00 84.25 125 PRO A O 1
ATOM 946 N N . HIS A 1 126 ? 0.551 12.515 -17.201 1.00 93.06 126 HIS A N 1
ATOM 947 C CA . HIS A 1 126 ? 1.483 13.113 -16.254 1.00 93.06 126 HIS A CA 1
ATOM 948 C C . HIS A 1 126 ? 1.225 12.581 -14.838 1.00 93.06 126 HIS A C 1
ATOM 950 O O . HIS A 1 126 ? 0.076 12.455 -14.414 1.00 93.06 126 HIS A O 1
ATOM 956 N N . VAL A 1 127 ? 2.299 12.306 -14.092 1.00 93.12 127 VAL A N 1
ATOM 957 C CA . VAL A 1 127 ? 2.247 11.792 -12.714 1.00 93.12 127 VAL A CA 1
ATOM 958 C C . VAL A 1 127 ? 3.065 12.701 -11.797 1.00 93.12 127 VAL A C 1
ATOM 960 O O . VAL A 1 127 ? 4.210 13.027 -12.104 1.00 93.12 127 VAL A O 1
ATOM 963 N N . LEU A 1 128 ? 2.489 13.082 -10.653 1.00 95.31 128 LEU A N 1
ATOM 964 C CA . LEU A 1 128 ? 3.176 13.801 -9.577 1.00 95.31 128 LEU A CA 1
ATOM 965 C C . LEU A 1 128 ? 3.468 12.836 -8.423 1.00 95.31 128 LEU A C 1
ATOM 967 O O . LEU A 1 128 ? 2.545 12.244 -7.867 1.00 95.31 128 LEU A O 1
ATOM 971 N N . ILE A 1 129 ? 4.738 12.713 -8.029 1.00 93.94 129 ILE A N 1
ATOM 972 C CA . ILE A 1 129 ? 5.152 11.906 -6.872 1.00 93.94 129 ILE A CA 1
ATOM 973 C C . ILE A 1 129 ? 5.758 12.828 -5.814 1.00 93.94 129 ILE A C 1
ATOM 975 O O . ILE A 1 129 ? 6.842 13.384 -5.998 1.00 93.94 129 ILE A O 1
ATOM 979 N N . ALA A 1 130 ? 5.065 12.967 -4.685 1.00 94.94 130 ALA A N 1
ATOM 980 C CA . ALA A 1 130 ? 5.483 13.781 -3.549 1.00 94.94 130 ALA A CA 1
ATOM 981 C C . ALA A 1 130 ? 5.508 12.944 -2.262 1.00 94.94 130 ALA A C 1
ATOM 983 O O . ALA A 1 130 ? 4.736 12.003 -2.101 1.00 94.94 130 ALA A O 1
ATOM 984 N N . GLY A 1 131 ? 6.407 13.287 -1.342 1.00 91.94 131 GLY A N 1
ATOM 985 C CA . GLY A 1 131 ? 6.544 12.615 -0.053 1.00 91.94 131 GLY A CA 1
ATOM 986 C C . GLY A 1 131 ? 7.718 13.172 0.744 1.00 91.94 131 GLY A C 1
ATOM 987 O O . GLY A 1 131 ? 8.676 13.683 0.158 1.00 91.94 131 GLY A O 1
ATOM 988 N N . ALA A 1 132 ? 7.634 13.083 2.072 1.00 92.75 132 ALA A N 1
ATOM 989 C CA . ALA A 1 132 ? 8.723 13.464 2.968 1.00 92.75 132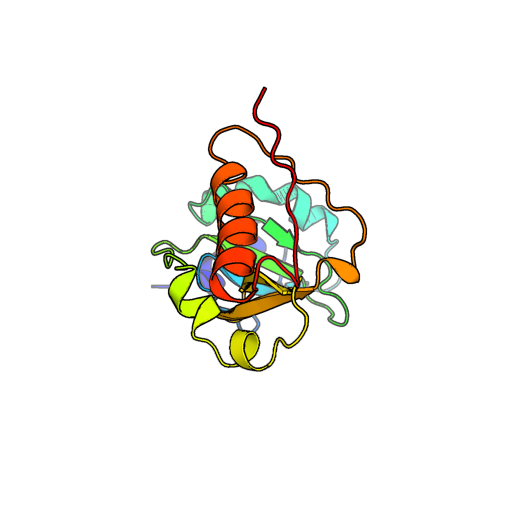 ALA A CA 1
ATOM 990 C C . ALA A 1 132 ? 9.938 12.528 2.811 1.00 92.75 132 ALA A C 1
ATOM 992 O O . ALA A 1 132 ? 9.828 11.414 2.285 1.00 92.75 132 ALA A O 1
ATOM 993 N N . THR A 1 133 ? 11.107 12.962 3.286 1.00 90.38 133 THR A N 1
ATOM 994 C CA . THR A 1 133 ? 12.308 12.115 3.337 1.00 90.38 133 THR A CA 1
ATOM 995 C C . THR A 1 133 ? 12.015 10.829 4.110 1.00 90.38 133 THR A C 1
ATOM 997 O O . THR A 1 133 ? 11.405 10.864 5.174 1.00 90.38 133 THR A O 1
ATOM 1000 N N . GLY A 1 134 ? 12.419 9.684 3.556 1.00 88.81 134 GLY A N 1
ATOM 1001 C CA . GLY A 1 134 ? 12.155 8.369 4.150 1.00 88.81 134 GLY A CA 1
ATOM 1002 C C . GLY A 1 134 ? 10.778 7.771 3.838 1.00 88.81 134 GLY A C 1
ATOM 1003 O O . GLY A 1 134 ? 10.579 6.590 4.089 1.00 88.81 134 GLY A O 1
ATOM 1004 N N . ALA A 1 135 ? 9.856 8.505 3.199 1.00 90.25 135 ALA A N 1
ATOM 1005 C CA . ALA A 1 135 ? 8.528 7.984 2.838 1.00 90.25 135 ALA A CA 1
ATOM 1006 C C . ALA A 1 135 ? 8.528 7.015 1.635 1.00 90.25 135 ALA A C 1
ATOM 1008 O O . ALA A 1 135 ? 7.474 6.549 1.213 1.00 90.25 135 ALA A O 1
ATOM 1009 N N . GLY A 1 136 ? 9.695 6.742 1.039 1.00 92.50 136 GLY A N 1
ATOM 1010 C CA . GLY A 1 136 ? 9.832 5.809 -0.084 1.00 92.50 136 GLY A CA 1
ATOM 1011 C C . GLY A 1 136 ? 9.743 6.430 -1.483 1.00 92.50 136 GLY A C 1
ATOM 1012 O O . GLY A 1 136 ? 9.748 5.686 -2.459 1.00 92.50 136 GLY A O 1
ATOM 1013 N N . LYS A 1 137 ? 9.734 7.767 -1.627 1.00 95.44 137 LYS A N 1
ATOM 1014 C CA . LYS A 1 137 ? 9.668 8.456 -2.938 1.00 95.44 137 LYS A CA 1
ATOM 1015 C C . LYS A 1 137 ? 10.735 7.968 -3.930 1.00 95.44 137 LYS A C 1
ATOM 1017 O O . LYS A 1 137 ? 10.400 7.594 -5.049 1.00 95.44 137 LYS A O 1
ATOM 1022 N N . SER A 1 138 ? 12.006 7.948 -3.524 1.00 94.75 138 SER A N 1
ATOM 1023 C CA . SER A 1 138 ? 13.106 7.520 -4.402 1.00 94.75 138 SER A CA 1
ATOM 1024 C C . SER A 1 138 ? 13.022 6.031 -4.749 1.00 94.75 138 SER A C 1
ATOM 1026 O O . SER A 1 138 ? 13.290 5.647 -5.880 1.00 94.75 138 SER A O 1
ATOM 1028 N N . SER A 1 139 ? 12.579 5.190 -3.807 1.00 94.44 139 SER A N 1
ATOM 1029 C CA . SER A 1 139 ? 12.353 3.761 -4.060 1.00 94.44 139 SER A CA 1
ATOM 1030 C C . SER A 1 139 ? 11.204 3.535 -5.050 1.00 94.44 139 SER A C 1
ATOM 1032 O O . SER A 1 139 ? 11.333 2.712 -5.955 1.00 94.44 139 SER A O 1
ATOM 1034 N N . CYS A 1 140 ? 10.126 4.320 -4.942 1.00 95.19 140 CYS A N 1
ATOM 1035 C CA . CYS A 1 140 ? 9.029 4.327 -5.906 1.00 95.19 140 CYS A CA 1
ATOM 1036 C C . CYS A 1 140 ? 9.535 4.706 -7.304 1.00 95.19 140 CYS A C 1
ATOM 1038 O O . CYS A 1 140 ? 9.379 3.916 -8.229 1.00 95.19 140 CYS A O 1
ATOM 1040 N N . LEU A 1 141 ? 10.237 5.838 -7.451 1.00 95.56 141 LEU A N 1
ATOM 1041 C CA . LEU A 1 141 ? 10.820 6.262 -8.733 1.00 95.56 141 LEU A CA 1
ATOM 1042 C C . LEU A 1 141 ? 11.732 5.188 -9.340 1.00 95.56 141 LEU A C 1
ATOM 1044 O O . LEU A 1 141 ? 11.558 4.823 -10.502 1.00 95.56 141 LEU A O 1
ATOM 1048 N N . ASN A 1 142 ? 12.641 4.621 -8.546 1.00 95.62 142 ASN A N 1
ATOM 1049 C CA . ASN A 1 142 ? 13.516 3.544 -9.002 1.00 95.62 142 ASN A CA 1
ATOM 1050 C C . ASN A 1 142 ? 12.731 2.300 -9.428 1.00 95.62 142 ASN A C 1
ATOM 1052 O O . ASN A 1 142 ? 13.132 1.629 -10.376 1.00 95.62 142 ASN A O 1
ATOM 1056 N N . SER A 1 143 ? 11.602 2.004 -8.782 1.00 96.31 143 SER A N 1
ATOM 1057 C CA . SER A 1 143 ? 10.734 0.886 -9.165 1.00 96.31 143 SER A CA 1
ATOM 1058 C C . SER A 1 143 ? 10.059 1.120 -10.515 1.00 96.31 143 SER A C 1
ATOM 1060 O O . SER A 1 143 ? 10.010 0.199 -11.333 1.00 96.31 143 SER A O 1
ATOM 1062 N N . LEU A 1 144 ? 9.615 2.351 -10.798 1.00 96.31 144 LEU A N 1
ATOM 1063 C CA . LEU A 1 144 ? 9.067 2.717 -12.110 1.00 96.31 144 LEU A CA 1
ATOM 1064 C C . LEU A 1 144 ? 10.136 2.596 -13.201 1.00 96.31 144 LEU A C 1
ATOM 1066 O O . LEU A 1 144 ? 9.912 1.931 -14.210 1.00 96.31 144 LEU A O 1
ATOM 1070 N N . LEU A 1 145 ? 11.314 3.183 -12.969 1.00 96.69 145 LEU A N 1
ATOM 1071 C CA . LEU A 1 145 ? 12.433 3.145 -13.915 1.00 96.69 145 LEU A CA 1
ATOM 1072 C C . LEU A 1 145 ? 12.883 1.709 -14.188 1.00 96.69 145 LEU A C 1
ATOM 1074 O O . LEU A 1 145 ? 12.989 1.300 -15.340 1.00 96.69 145 LEU A O 1
ATOM 1078 N N . THR A 1 146 ? 13.080 0.918 -13.135 1.00 97.12 146 THR A N 1
ATOM 1079 C CA . THR A 1 146 ? 13.484 -0.489 -13.258 1.00 97.12 146 THR A CA 1
ATOM 1080 C C . THR A 1 146 ? 12.424 -1.304 -13.996 1.00 97.12 146 THR A C 1
ATOM 1082 O O . THR A 1 146 ? 12.771 -2.138 -14.825 1.00 97.12 146 THR A O 1
ATOM 1085 N N . SER A 1 147 ? 11.132 -1.039 -13.766 1.00 97.06 147 SER A N 1
ATOM 1086 C CA . SER A 1 147 ? 10.050 -1.709 -14.501 1.00 97.06 147 SER A CA 1
ATOM 1087 C C . SER A 1 147 ? 10.124 -1.458 -16.008 1.00 97.06 147 SER A C 1
ATOM 1089 O O . SER A 1 147 ? 9.931 -2.394 -16.781 1.00 97.06 147 SER A O 1
ATOM 1091 N N . ILE A 1 148 ? 10.424 -0.221 -16.419 1.00 96.81 148 ILE A N 1
ATOM 1092 C CA . ILE A 1 148 ? 10.618 0.140 -17.831 1.00 96.81 148 ILE A CA 1
ATOM 1093 C C . ILE A 1 148 ? 11.867 -0.563 -18.376 1.00 96.81 148 ILE A C 1
ATOM 1095 O O . ILE A 1 148 ? 11.788 -1.261 -19.386 1.00 96.81 148 ILE A O 1
ATOM 1099 N N . LEU A 1 149 ? 13.002 -0.441 -17.683 1.00 96.31 149 LEU A N 1
ATOM 1100 C CA . LEU A 1 149 ? 14.290 -1.005 -18.108 1.00 96.31 149 LEU A CA 1
ATOM 1101 C C . LEU A 1 149 ? 14.265 -2.530 -18.270 1.00 96.31 149 LEU A C 1
ATOM 1103 O O . LEU A 1 149 ? 14.928 -3.065 -19.150 1.00 96.31 149 LEU A O 1
ATOM 1107 N N . MET A 1 150 ? 13.507 -3.239 -17.433 1.00 94.88 150 MET A N 1
ATOM 1108 C CA . MET A 1 150 ? 13.411 -4.702 -17.480 1.00 94.88 150 MET A CA 1
ATOM 1109 C C . MET A 1 150 ? 12.453 -5.224 -18.557 1.00 94.88 150 MET A C 1
ATOM 1111 O O . MET A 1 150 ? 12.435 -6.426 -18.815 1.00 94.88 150 MET A O 1
ATOM 1115 N N . ARG A 1 151 ? 11.624 -4.361 -19.157 1.00 94.06 151 ARG A N 1
ATOM 1116 C CA . ARG A 1 151 ? 10.516 -4.782 -20.034 1.00 94.06 151 ARG A CA 1
ATOM 1117 C C . ARG A 1 151 ? 10.507 -4.114 -21.405 1.00 94.06 151 ARG A C 1
ATOM 1119 O O . ARG A 1 151 ? 9.672 -4.477 -22.228 1.00 94.06 151 ARG A O 1
ATOM 1126 N N . THR A 1 152 ? 11.392 -3.150 -21.653 1.00 96.00 152 THR A N 1
ATOM 1127 C CA . THR A 1 152 ? 11.377 -2.351 -22.885 1.00 96.00 152 THR A CA 1
ATOM 1128 C C . THR A 1 152 ? 12.757 -2.195 -23.501 1.00 96.00 152 THR A C 1
ATOM 1130 O O . THR A 1 152 ? 13.775 -2.312 -22.819 1.00 96.00 152 THR A O 1
ATOM 1133 N N . THR A 1 153 ? 12.785 -1.920 -24.805 1.00 96.38 153 THR A N 1
ATOM 1134 C CA . THR A 1 153 ? 14.002 -1.554 -25.536 1.00 96.38 153 THR A CA 1
ATOM 1135 C C . THR A 1 153 ? 14.108 -0.031 -25.721 1.00 96.38 153 THR A C 1
ATOM 1137 O O . THR A 1 153 ? 13.091 0.671 -25.653 1.00 96.38 153 THR A O 1
ATOM 1140 N N . PRO A 1 154 ? 15.309 0.512 -26.004 1.00 96.38 154 PRO A N 1
ATOM 1141 C CA . PRO A 1 154 ? 15.502 1.945 -26.260 1.00 96.38 154 PRO A CA 1
ATOM 1142 C C . PRO A 1 154 ? 14.686 2.507 -27.438 1.00 96.38 154 PRO A C 1
ATOM 1144 O O . PRO A 1 154 ? 14.406 3.707 -27.490 1.00 96.38 154 PRO A O 1
ATOM 1147 N N . GLU A 1 155 ? 14.293 1.662 -28.393 1.00 97.19 155 GLU A N 1
ATOM 1148 C CA . GLU A 1 155 ? 13.420 2.044 -29.507 1.00 97.19 155 GLU A CA 1
ATOM 1149 C C . GLU A 1 155 ? 11.970 2.254 -29.052 1.00 97.19 155 GLU A C 1
ATOM 1151 O O . GLU A 1 155 ? 11.257 3.063 -29.643 1.00 97.19 155 GLU A O 1
ATOM 1156 N N . GLN A 1 156 ? 11.538 1.547 -28.002 1.00 96.38 156 GLN A N 1
ATOM 1157 C CA . GLN A 1 156 ? 10.182 1.631 -27.458 1.00 96.38 156 GLN A CA 1
ATOM 1158 C C . GLN A 1 156 ? 10.026 2.788 -26.470 1.00 96.38 156 GLN A C 1
ATOM 1160 O O . GLN A 1 156 ? 9.000 3.468 -26.482 1.00 96.38 156 GLN A O 1
ATOM 1165 N N . VAL A 1 157 ? 11.020 3.006 -25.602 1.00 97.25 157 VAL A N 1
ATOM 1166 C CA . VAL A 1 157 ? 10.970 4.041 -24.563 1.00 97.25 157 VAL A CA 1
ATOM 1167 C C . VAL A 1 157 ? 12.297 4.786 -24.494 1.00 97.25 157 VAL A C 1
ATOM 1169 O O . VAL A 1 157 ? 13.359 4.194 -24.320 1.00 97.25 157 VAL A O 1
ATOM 1172 N N . ARG A 1 158 ? 12.224 6.118 -24.564 1.00 97.00 158 ARG A N 1
ATOM 1173 C CA . ARG A 1 158 ? 13.348 7.017 -24.280 1.00 97.00 158 ARG A CA 1
ATOM 1174 C C . ARG A 1 158 ? 13.076 7.766 -22.987 1.00 97.00 158 ARG A C 1
ATOM 1176 O O . ARG A 1 158 ? 11.941 8.152 -22.721 1.00 97.00 158 ARG A O 1
ATOM 1183 N N . MET A 1 159 ? 14.122 7.988 -22.202 1.00 96.31 159 MET A N 1
ATOM 1184 C CA . MET A 1 159 ? 14.027 8.652 -20.906 1.00 96.31 159 MET A CA 1
ATOM 1185 C C . MET A 1 159 ? 14.943 9.868 -20.868 1.00 96.31 159 MET A C 1
ATOM 1187 O O . MET A 1 159 ? 16.060 9.831 -21.380 1.00 96.31 159 MET A O 1
ATOM 1191 N N . ILE A 1 160 ? 14.465 10.929 -20.226 1.00 97.31 160 ILE A N 1
ATOM 1192 C CA . ILE A 1 160 ? 15.273 12.072 -19.813 1.00 97.31 160 ILE A CA 1
ATOM 1193 C C . ILE A 1 160 ? 15.203 12.090 -18.291 1.00 97.31 160 ILE A C 1
ATOM 1195 O O . ILE A 1 160 ? 14.120 12.222 -17.723 1.00 97.31 160 ILE A O 1
ATOM 1199 N N . LEU A 1 161 ? 16.350 11.903 -17.644 1.00 96.19 161 LEU A N 1
ATOM 1200 C CA . LEU A 1 161 ? 16.476 11.922 -16.192 1.00 96.19 161 LEU A CA 1
ATOM 1201 C C . LEU A 1 161 ? 17.169 13.222 -15.796 1.00 96.19 161 LEU A C 1
ATOM 1203 O O . LEU A 1 161 ? 18.201 13.567 -16.366 1.00 96.19 161 LEU A O 1
ATOM 1207 N N . ILE A 1 162 ? 16.581 13.940 -14.845 1.00 96.50 162 ILE A N 1
ATOM 1208 C CA . ILE A 1 162 ? 17.123 15.192 -14.321 1.00 96.50 162 ILE A CA 1
ATOM 1209 C C . ILE A 1 162 ? 17.321 14.988 -12.822 1.00 96.50 162 ILE A C 1
ATOM 1211 O O . ILE A 1 162 ? 16.340 14.801 -12.102 1.00 96.50 162 ILE A O 1
ATOM 1215 N N . ASP A 1 163 ? 18.578 15.006 -12.386 1.00 92.75 163 ASP A N 1
ATOM 1216 C CA . ASP A 1 163 ? 18.976 14.965 -10.977 1.00 92.75 163 ASP A CA 1
ATOM 1217 C C . ASP A 1 163 ? 19.772 16.251 -10.678 1.00 92.75 163 ASP A C 1
ATOM 1219 O O . ASP A 1 163 ? 20.916 16.358 -11.128 1.00 92.75 163 ASP A O 1
ATOM 1223 N N . PRO A 1 164 ? 19.123 17.284 -10.108 1.00 88.31 164 PRO A N 1
ATOM 1224 C CA . PRO A 1 164 ? 19.697 18.619 -9.934 1.00 88.31 164 PRO A CA 1
ATOM 1225 C C . PRO A 1 164 ? 20.726 18.724 -8.802 1.00 88.31 164 PRO A C 1
ATOM 1227 O O . PRO A 1 164 ? 20.640 17.947 -7.824 1.00 88.31 164 PRO A O 1
#

Sequence (164 aa):
MPTAGELLQYTLDQFGVPTTLLEPIVGPTVTRYVLELGEGVKVSKLESLRKDIAYAMASPDVRILAPIPGRRAIGVEVPNSDRQIIALGDILSSREARQATHPLEVAIGRDINGKNVMVNLATMPHVLIAGATGAGKSSCLNSLLTSILMRTTPEQVRMILIDP

Radius of gyration: 19.84 Å; chains: 1; bounding box: 48×33×55 Å